Protein 2NRQ (pdb70)

Structure (mmCIF, N/CA/C/O backbone):
data_2NRQ
#
_entry.id   2NRQ
#
_cell.length_a   127.540
_cell.length_b   127.540
_cell.length_c   61.640
_cell.angle_alpha   90.00
_cell.angle_beta   90.00
_cell.angle_gamma   120.00
#
_symmetry.space_group_name_H-M   'H 3 2'
#
loop_
_entity.id
_entity.type
_entity.pdbx_description
1 polymer 'Hypothetical protein ORF-c20_032'
2 water water
#
loop_
_atom_site.group_PDB
_atom_site.id
_atom_site.type_symbol
_atom_site.label_atom_id
_atom_site.label_alt_id
_atom_site.label_comp_id
_atom_site.label_asym_id
_atom_site.label_entity_id
_atom_site.label_seq_id
_atom_site.pdbx_PDB_ins_code
_atom_site.Cartn_x
_atom_site.Cartn_y
_atom_site.Cartn_z
_atom_site.occupancy
_atom_site.B_iso_or_equiv
_atom_site.auth_seq_id
_atom_site.auth_comp_id
_atom_site.auth_asym_id
_atom_site.auth_atom_id
_atom_site.pdbx_PDB_model_num
ATOM 1 N N . ASN A 1 6 ? 45.539 14.824 15.400 1.00 46.75 4 ASN A N 1
ATOM 2 C CA . ASN A 1 6 ? 46.616 14.036 16.066 1.00 47.72 4 ASN A CA 1
ATOM 3 C C . ASN A 1 6 ? 46.030 13.035 17.073 1.00 47.25 4 ASN A C 1
ATOM 4 O O . ASN A 1 6 ? 46.488 11.896 17.165 1.00 47.10 4 ASN A O 1
ATOM 9 N N . GLN A 1 7 ? 45.011 13.471 17.814 1.00 46.02 5 GLN A N 1
ATOM 10 C CA . GLN A 1 7 ? 44.349 12.644 18.828 1.00 43.98 5 GLN A CA 1
ATOM 11 C C . GLN A 1 7 ? 43.363 13.456 19.682 1.00 41.89 5 GLN A C 1
ATOM 12 O O . GLN A 1 7 ? 43.574 14.643 19.938 1.00 42.53 5 GLN A O 1
ATOM 18 N N . ALA A 1 8 ? 42.288 12.811 20.122 1.00 38.27 6 ALA A N 1
ATOM 19 C CA . ALA A 1 8 ? 41.286 13.466 20.961 1.00 33.25 6 ALA A CA 1
ATOM 20 C C . ALA A 1 8 ? 40.756 12.497 22.028 1.00 31.06 6 ALA A C 1
ATOM 21 O O . ALA A 1 8 ? 40.593 11.301 21.783 1.00 30.46 6 ALA A O 1
ATOM 23 N N . ILE A 1 9 ? 40.479 13.020 23.214 1.00 29.19 7 ILE A N 1
ATOM 24 C CA . ILE A 1 9 ? 39.983 12.187 24.294 1.00 27.69 7 ILE A CA 1
ATOM 25 C C . ILE A 1 9 ? 38.865 12.830 25.084 1.00 27.47 7 ILE A C 1
ATOM 26 O O . ILE A 1 9 ? 38.897 14.021 25.369 1.00 27.82 7 ILE A O 1
ATOM 31 N N . ILE A 1 10 ? 37.865 12.026 25.423 1.00 26.07 8 ILE A N 1
ATOM 32 C CA . ILE A 1 10 ? 36.759 12.493 26.243 1.00 25.61 8 ILE A CA 1
ATOM 33 C C . ILE A 1 10 ? 36.941 11.775 27.577 1.00 24.75 8 ILE A C 1
ATOM 34 O O . ILE A 1 10 ? 37.233 10.585 27.600 1.00 24.84 8 ILE A O 1
ATOM 39 N N . SER A 1 11 ? 36.796 12.495 28.683 1.00 24.77 9 SER A N 1
ATOM 40 C CA . SER A 1 11 ? 36.961 11.897 29.996 1.00 24.89 9 SER A CA 1
ATOM 41 C C . SER A 1 11 ? 35.996 12.490 30.99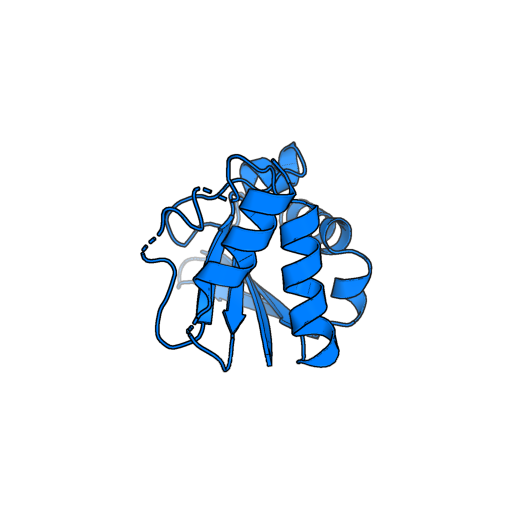4 1.00 26.80 9 SER A C 1
ATOM 42 O O . SER A 1 11 ? 35.913 13.708 31.146 1.00 29.43 9 SER A O 1
ATOM 45 N N . VAL A 1 12 ? 35.265 11.626 31.685 1.00 26.57 10 VAL A N 1
ATOM 46 C CA . VAL A 1 12 ? 34.317 12.083 32.690 1.00 25.24 10 VAL A CA 1
ATOM 47 C C . VAL A 1 12 ? 34.319 11.152 33.885 1.00 26.48 10 VAL A C 1
ATOM 48 O O . VAL A 1 12 ? 34.463 9.947 33.729 1.00 26.08 10 VAL A O 1
ATOM 52 N N . PHE A 1 13 ? 34.166 11.725 35.074 1.00 27.43 11 PHE A N 1
ATOM 53 C CA . PHE A 1 13 ? 34.089 10.958 36.300 1.00 28.82 11 PHE A CA 1
ATOM 54 C C . PHE A 1 13 ? 32.615 11.002 36.658 1.00 29.50 11 PHE A C 1
ATOM 55 O O . PHE A 1 13 ? 32.058 12.072 36.819 1.00 31.23 11 PHE A O 1
ATOM 63 N N . ILE A 1 14 ? 31.972 9.851 36.778 1.00 30.95 12 ILE A N 1
ATOM 64 C CA . ILE A 1 14 ? 30.565 9.834 37.137 1.00 29.49 12 ILE A CA 1
ATOM 65 C C . ILE A 1 14 ? 30.399 9.303 38.543 1.00 31.11 12 ILE A C 1
ATOM 66 O O . ILE A 1 14 ? 30.994 8.293 38.904 1.00 31.83 12 ILE A O 1
ATOM 71 N N . HIS A 1 15 ? 29.579 9.998 39.327 1.00 33.31 13 HIS A N 1
ATOM 72 C CA . HIS A 1 15 ? 29.329 9.662 40.725 1.00 35.50 13 HIS A CA 1
ATOM 73 C C . HIS A 1 15 ? 28.075 8.833 40.967 1.00 37.99 13 HIS A C 1
ATOM 74 O O . HIS A 1 15 ? 27.231 8.684 40.082 1.00 39.44 13 HIS A O 1
ATOM 81 N N . GLU A 1 16 ? 27.955 8.302 42.179 1.00 40.42 14 GLU A N 1
ATOM 82 C CA . GLU A 1 16 ? 26.802 7.484 42.539 1.00 44.35 14 GLU A CA 1
ATOM 83 C C . GLU A 1 16 ? 25.476 8.217 42.316 1.00 45.10 14 GLU A C 1
ATOM 84 O O . GLU A 1 16 ? 24.538 7.676 41.722 1.00 45.51 14 GLU A O 1
ATOM 90 N N . THR A 1 17 ? 25.414 9.452 42.793 1.00 44.61 15 THR A N 1
ATOM 91 C CA . THR A 1 17 ? 24.232 10.287 42.652 1.00 43.81 15 THR A CA 1
ATOM 92 C C . THR A 1 17 ? 23.873 10.604 41.202 1.00 43.19 15 THR A C 1
ATOM 93 O O . THR A 1 17 ? 22.723 10.897 40.893 1.00 43.61 15 THR A O 1
ATOM 97 N N . GLU A 1 18 ? 24.853 10.546 40.309 1.00 42.06 16 GLU A N 1
ATOM 98 C CA . GLU A 1 18 ? 24.605 10.861 38.909 1.00 40.59 16 GLU A CA 1
ATOM 99 C C . GLU A 1 18 ? 23.941 9.722 38.131 1.00 41.08 16 GLU A C 1
ATOM 100 O O . GLU A 1 18 ? 24.064 8.550 38.492 1.00 43.07 16 GLU A O 1
ATOM 106 N N . ASP A 1 19 ? 23.210 10.076 37.078 1.00 39.49 17 ASP A N 1
ATOM 107 C CA . ASP A 1 19 ? 22.546 9.085 36.249 1.00 38.23 17 ASP A CA 1
ATOM 108 C C . ASP A 1 19 ? 23.548 8.723 35.162 1.00 38.16 17 ASP A C 1
ATOM 109 O O . ASP A 1 19 ? 23.646 9.397 34.137 1.00 38.13 17 ASP A O 1
ATOM 114 N N . TYR A 1 20 ? 24.297 7.654 35.415 1.00 36.62 18 TYR A N 1
ATOM 115 C CA . TYR A 1 20 ? 25.324 7.166 34.512 1.00 35.42 18 TYR A CA 1
ATOM 116 C C . TYR A 1 20 ? 24.850 6.898 33.086 1.00 36.62 18 TYR A C 1
ATOM 117 O O . TYR A 1 20 ? 25.510 7.296 32.126 1.00 36.71 18 TYR A O 1
ATOM 126 N N . ASN A 1 21 ? 23.715 6.221 32.939 1.00 37.73 19 ASN A N 1
ATOM 127 C CA . ASN A 1 21 ? 23.196 5.906 31.607 1.00 38.95 19 ASN A CA 1
ATOM 128 C C . ASN A 1 21 ? 22.804 7.162 30.838 1.00 38.28 19 ASN A C 1
ATOM 129 O O . ASN A 1 21 ? 23.118 7.316 29.651 1.00 37.16 19 ASN A O 1
ATOM 134 N N . LYS A 1 22 ? 22.117 8.056 31.536 1.00 36.99 20 LYS A N 1
ATOM 135 C CA . LYS A 1 22 ? 21.672 9.313 30.969 1.00 36.76 20 LYS A CA 1
ATOM 136 C C . LYS A 1 22 ? 22.871 10.042 30.356 1.00 35.11 20 LYS A C 1
ATOM 137 O O . LYS A 1 22 ? 22.794 10.540 29.235 1.00 35.20 20 LYS A O 1
ATOM 143 N N . ILE A 1 23 ? 23.980 10.098 31.091 1.00 33.31 21 ILE A N 1
ATOM 144 C CA . ILE A 1 23 ? 25.192 10.764 30.608 1.00 32.31 21 ILE A CA 1
ATOM 145 C C . ILE A 1 23 ? 25.809 10.060 29.386 1.00 31.31 21 ILE A C 1
ATOM 146 O O . ILE A 1 23 ? 26.161 10.702 28.390 1.00 31.47 21 ILE A O 1
ATOM 151 N N . VAL A 1 24 ? 25.933 8.738 29.475 1.00 30.81 22 VAL A N 1
ATOM 152 C CA . VAL A 1 24 ? 26.501 7.930 28.396 1.00 28.42 22 VAL A CA 1
ATOM 153 C C . VAL A 1 24 ? 25.734 8.153 27.112 1.00 26.53 22 VAL A C 1
ATOM 154 O O . VAL A 1 24 ? 26.323 8.468 26.075 1.00 23.28 22 VAL A O 1
ATOM 158 N N . ASN A 1 25 ? 24.415 7.979 27.189 1.00 26.58 23 ASN A N 1
ATOM 159 C CA . ASN A 1 25 ? 23.573 8.152 26.016 1.00 27.93 23 ASN A CA 1
ATOM 160 C C . ASN A 1 25 ? 23.719 9.550 25.475 1.00 28.87 23 ASN A C 1
ATOM 161 O O . ASN A 1 25 ? 23.898 9.736 24.264 1.00 30.38 23 ASN A O 1
ATOM 166 N N . THR A 1 26 ? 23.657 10.533 26.371 1.00 28.41 24 THR A N 1
ATOM 167 C CA . THR A 1 26 ? 23.796 11.916 25.948 1.00 29.19 24 THR A CA 1
ATOM 168 C C . THR A 1 26 ? 25.097 12.086 25.179 1.00 29.06 24 THR A C 1
ATOM 169 O O . THR A 1 26 ? 25.095 12.582 24.049 1.00 31.36 24 THR A O 1
ATOM 173 N N . ILE A 1 27 ? 26.207 11.665 25.777 1.00 27.42 25 ILE A N 1
ATOM 174 C CA . ILE A 1 27 ? 27.499 11.813 25.110 1.00 27.04 25 ILE A CA 1
ATOM 175 C C . ILE A 1 27 ? 27.626 11.020 23.809 1.00 27.94 25 ILE A C 1
ATOM 176 O O . ILE A 1 27 ? 28.062 11.553 22.789 1.00 26.69 25 ILE A O 1
ATOM 181 N N . GLU A 1 28 ? 27.232 9.753 23.829 1.00 30.17 26 GLU A N 1
ATOM 182 C CA . GLU A 1 28 ? 27.343 8.944 22.622 1.00 31.84 26 GLU A CA 1
ATOM 183 C C . GLU A 1 28 ? 26.422 9.463 21.512 1.00 33.54 26 GLU A C 1
ATOM 184 O O . GLU A 1 28 ? 26.693 9.277 20.320 1.00 34.85 26 GLU A O 1
ATOM 190 N N . SER A 1 29 ? 25.342 10.125 21.896 1.00 33.21 27 SER A N 1
ATOM 191 C CA . SER A 1 29 ? 24.439 10.680 20.902 1.00 34.55 27 SER A CA 1
ATOM 192 C C . SER A 1 29 ? 24.972 12.019 20.392 1.00 35.03 27 SER A C 1
ATOM 193 O O . SER A 1 29 ? 25.154 12.231 19.190 1.00 35.94 27 SER A O 1
ATOM 196 N N . PHE A 1 30 ? 25.229 12.924 21.324 1.00 35.12 28 PHE A N 1
ATOM 197 C CA . PHE A 1 30 ? 25.736 14.237 20.983 1.00 34.05 28 PHE A CA 1
ATOM 198 C C . PHE A 1 30 ? 26.918 14.179 20.014 1.00 33.29 28 PHE A C 1
ATOM 199 O O . PHE A 1 30 ? 27.078 15.052 19.173 1.00 34.19 28 PHE A O 1
ATOM 207 N N . PHE A 1 31 ? 27.759 13.162 20.141 1.00 32.80 29 PHE A N 1
ATOM 208 C CA . PHE A 1 31 ? 28.922 13.041 19.268 1.00 33.38 29 PHE A CA 1
ATOM 209 C C . PHE A 1 31 ? 28.728 11.976 18.215 1.00 33.77 29 PHE A C 1
ATOM 210 O O . PHE A 1 31 ? 29.684 11.528 17.574 1.00 29.64 29 PHE A O 1
ATOM 218 N N . SER A 1 32 ? 27.475 11.575 18.051 1.00 36.03 30 SER A N 1
ATOM 219 C CA . SER A 1 32 ? 27.120 10.560 17.081 1.00 40.71 30 SER A CA 1
ATOM 220 C C . SER A 1 32 ? 27.143 11.162 15.683 1.00 41.85 30 SER A C 1
ATOM 221 O O . SER A 1 32 ? 26.762 12.322 15.485 1.00 43.27 30 SER A O 1
ATOM 224 N N . PRO A 1 33 ? 27.577 10.371 14.687 1.00 41.68 31 PRO A N 1
ATOM 225 C CA . PRO A 1 33 ? 28.017 8.988 14.875 1.00 39.77 31 PRO A CA 1
ATOM 226 C C . PRO A 1 33 ? 29.528 8.800 14.922 1.00 39.03 31 PRO A C 1
ATOM 227 O O . PRO A 1 33 ? 30.013 7.667 14.944 1.00 40.20 31 PRO A O 1
ATOM 231 N N . LEU A 1 34 ? 30.282 9.894 14.938 1.00 37.90 32 LEU A N 1
ATOM 232 C CA . LEU A 1 34 ? 31.734 9.770 14.976 1.00 36.11 32 LEU A CA 1
ATOM 233 C C . LEU A 1 34 ? 32.198 8.931 16.158 1.00 36.37 32 LEU A C 1
ATOM 234 O O . LEU A 1 34 ? 33.019 8.022 15.997 1.00 36.68 32 LEU A O 1
ATOM 239 N N . ILE A 1 35 ? 31.661 9.240 17.338 1.00 35.62 33 ILE A N 1
ATOM 240 C CA . ILE A 1 35 ? 32.029 8.554 18.580 1.00 34.68 33 ILE A CA 1
ATOM 241 C C . ILE A 1 35 ? 31.795 7.047 18.526 1.00 36.56 33 ILE A C 1
ATOM 242 O O . ILE A 1 35 ? 32.284 6.290 19.366 1.00 35.86 33 ILE A O 1
ATOM 247 N N . SER A 1 36 ? 31.048 6.605 17.530 1.00 36.97 34 SER A N 1
ATOM 248 C CA . SER A 1 36 ? 30.784 5.191 17.417 1.00 37.98 34 SER A CA 1
ATOM 249 C C . SER A 1 36 ? 32.057 4.476 16.947 1.00 37.47 34 SER A C 1
ATOM 250 O O . SER A 1 36 ? 32.232 3.276 17.167 1.00 36.61 34 SER A O 1
ATOM 253 N N . ASN A 1 37 ? 32.955 5.227 16.321 1.00 36.64 35 ASN A N 1
ATOM 254 C CA . ASN A 1 37 ? 34.199 4.666 15.808 1.00 37.71 35 ASN A CA 1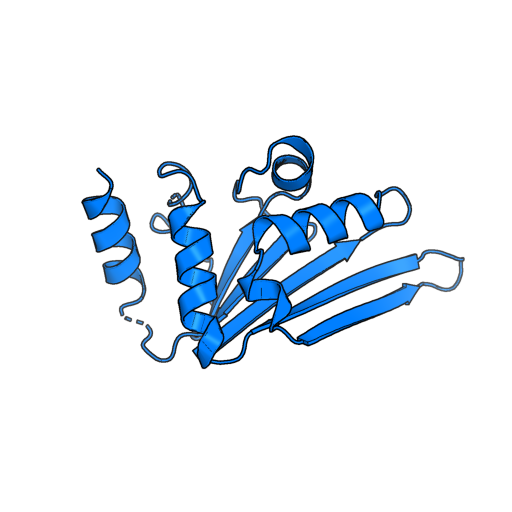
ATOM 255 C C . ASN A 1 37 ? 35.332 4.728 16.817 1.00 36.94 35 ASN A C 1
ATOM 256 O O . ASN A 1 37 ? 36.427 4.246 16.539 1.00 38.40 35 ASN A O 1
ATOM 261 N N . SER A 1 38 ? 35.082 5.332 17.973 1.00 34.46 36 SER A N 1
ATOM 262 C CA . SER A 1 38 ? 36.118 5.488 18.982 1.00 31.36 36 SER A CA 1
ATOM 263 C C . SER A 1 38 ? 36.233 4.326 19.972 1.00 28.56 36 SER A C 1
ATOM 264 O O . SER A 1 38 ? 35.330 3.493 20.089 1.00 27.78 36 SER A O 1
ATOM 267 N N . LYS A 1 39 ? 37.363 4.275 20.674 1.00 26.09 37 LYS A N 1
ATOM 268 C CA . LYS A 1 39 ? 37.597 3.248 21.675 1.00 23.96 37 LYS A CA 1
ATOM 269 C C . LYS A 1 39 ? 37.001 3.754 22.983 1.00 22.05 37 LYS A C 1
ATOM 270 O O . LYS A 1 39 ? 37.439 4.765 23.526 1.00 22.15 37 LYS A O 1
ATOM 276 N N . LYS A 1 40 ? 35.990 3.056 23.483 1.00 21.27 38 LYS A N 1
ATOM 277 C CA . LYS A 1 40 ? 35.327 3.440 24.721 1.00 19.00 38 LYS A CA 1
ATOM 278 C C . LYS A 1 40 ? 35.891 2.660 25.900 1.00 19.03 38 LYS A C 1
ATOM 279 O O . LYS A 1 40 ? 36.213 1.486 25.778 1.00 21.44 38 LYS A O 1
ATOM 285 N N . ASN A 1 41 ? 36.013 3.323 27.042 1.00 20.26 39 ASN A N 1
ATOM 286 C CA . ASN A 1 41 ? 36.524 2.697 28.252 1.00 16.74 39 ASN A CA 1
ATOM 287 C C . ASN A 1 41 ? 35.678 3.116 29.429 1.00 18.12 39 ASN A C 1
ATOM 288 O O . ASN A 1 41 ? 35.270 4.275 29.532 1.00 17.96 39 ASN A O 1
ATOM 293 N N . VAL A 1 42 ? 35.416 2.161 30.315 1.00 17.88 40 VAL A N 1
ATOM 294 C CA . VAL A 1 42 ? 34.669 2.424 31.526 1.00 17.43 40 VAL A CA 1
ATOM 295 C C . VAL A 1 42 ? 35.452 1.707 32.601 1.00 18.79 40 VAL A C 1
ATOM 296 O O . VAL A 1 42 ? 35.778 0.544 32.434 1.00 20.08 40 VAL A O 1
ATOM 300 N N . THR A 1 43 ? 35.776 2.412 33.683 1.00 21.85 41 THR A N 1
ATOM 301 C CA . THR A 1 43 ? 36.519 1.853 34.821 1.00 22.07 41 THR A CA 1
ATOM 302 C C . THR A 1 43 ? 35.833 2.311 36.093 1.00 24.30 41 THR A C 1
ATOM 303 O O . THR A 1 43 ? 35.254 3.391 36.127 1.00 26.47 41 THR A O 1
ATOM 307 N N . THR A 1 44 ? 35.895 1.506 37.143 1.00 25.83 42 THR A N 1
ATOM 308 C CA . THR A 1 44 ? 35.286 1.897 38.409 1.00 27.44 42 THR A CA 1
ATOM 309 C C . THR A 1 44 ? 36.325 1.863 39.513 1.00 28.44 42 THR A C 1
ATOM 310 O O . THR A 1 44 ? 36.991 0.851 39.702 1.00 30.67 42 THR A O 1
ATOM 314 N N . ALA A 1 45 ? 36.470 2.962 40.239 1.00 28.33 43 ALA A N 1
ATOM 315 C CA . ALA A 1 45 ? 37.397 3.007 41.364 1.00 27.51 43 ALA A CA 1
ATOM 316 C C . ALA A 1 45 ? 36.508 3.167 42.601 1.00 27.57 43 ALA A C 1
ATOM 317 O O . ALA A 1 45 ? 35.306 3.397 42.477 1.00 29.08 43 ALA A O 1
ATOM 319 N N . GLN A 1 46 ? 37.080 3.044 43.791 1.00 27.86 44 GLN A N 1
ATOM 320 C CA . GLN A 1 46 ? 36.299 3.194 45.017 1.00 27.90 44 GLN A CA 1
ATOM 321 C C . GLN A 1 46 ? 37.217 3.219 46.213 1.00 27.83 44 GLN A C 1
ATOM 322 O O . GLN A 1 46 ? 38.360 2.791 46.127 1.00 28.46 44 GLN A O 1
ATOM 328 N N . GLY A 1 47 ? 36.715 3.727 47.330 1.00 28.69 45 GLY A N 1
ATOM 329 C CA . GLY A 1 47 ? 37.511 3.764 48.543 1.00 28.98 45 GLY A CA 1
ATOM 330 C C . GLY A 1 47 ? 37.254 2.493 49.331 1.00 30.19 45 GLY A C 1
ATOM 331 O O . GLY A 1 47 ? 36.813 1.487 48.777 1.00 30.20 45 GLY A O 1
ATOM 332 N N . HIS A 1 48 ? 37.501 2.525 50.630 1.00 31.88 46 HIS A N 1
ATOM 333 C CA . HIS A 1 48 ? 37.287 1.333 51.435 1.00 33.90 46 HIS A CA 1
ATOM 334 C C . HIS A 1 48 ? 35.882 1.279 52.008 1.00 34.92 46 HIS A C 1
ATOM 335 O O . HIS A 1 48 ? 35.511 0.300 52.660 1.00 34.84 46 HIS A O 1
ATOM 342 N N . TYR A 1 49 ? 35.088 2.313 51.752 1.00 35.09 47 TYR A N 1
ATOM 343 C CA . TYR A 1 49 ? 33.753 2.349 52.322 1.00 35.29 47 TYR A CA 1
ATOM 344 C C . TYR A 1 49 ? 32.617 2.455 51.314 1.00 37.41 47 TYR A C 1
ATOM 345 O O . TYR A 1 49 ? 31.670 3.217 51.497 1.00 37.71 47 TYR A O 1
ATOM 354 N N . GLY A 1 50 ? 32.715 1.664 50.252 1.00 39.82 48 GLY A N 1
ATOM 355 C CA . GLY A 1 50 ? 31.687 1.649 49.229 1.00 40.13 48 GLY A CA 1
ATOM 356 C C . GLY A 1 50 ? 31.412 2.975 48.554 1.00 40.80 48 GLY A C 1
ATOM 357 O O . GLY A 1 50 ? 30.262 3.299 48.284 1.00 42.94 48 GLY A O 1
ATOM 358 N N . ASN A 1 51 ? 32.459 3.744 48.281 1.00 40.15 49 ASN A N 1
ATOM 359 C CA . ASN A 1 51 ? 32.324 5.044 47.611 1.00 40.22 49 ASN A CA 1
ATOM 360 C C . ASN A 1 51 ? 32.842 4.886 46.171 1.00 39.18 49 ASN A C 1
ATOM 361 O O . ASN A 1 51 ? 34.030 5.058 45.920 1.00 40.71 49 ASN A O 1
ATOM 366 N N . LYS A 1 52 ? 31.954 4.563 45.232 1.00 37.69 50 LYS A N 1
ATOM 367 C CA . LYS A 1 52 ? 32.357 4.335 43.836 1.00 36.74 50 LYS A CA 1
ATOM 368 C C . LYS A 1 52 ? 32.363 5.510 42.854 1.00 33.32 50 LYS A C 1
ATOM 369 O O . LYS A 1 52 ? 31.407 6.277 42.766 1.00 33.00 50 LYS A O 1
ATOM 375 N N . ILE A 1 53 ? 33.448 5.638 42.103 1.00 28.66 51 ILE A N 1
ATOM 376 C CA . ILE A 1 53 ? 33.537 6.685 41.095 1.00 26.65 51 ILE A CA 1
ATOM 377 C C . ILE A 1 53 ? 33.641 5.915 39.788 1.00 23.32 51 ILE A C 1
ATOM 378 O O . ILE A 1 53 ? 34.176 4.814 39.775 1.00 22.01 51 ILE A O 1
ATOM 383 N N . ILE A 1 54 ? 33.100 6.455 38.703 1.00 21.85 52 ILE A N 1
ATOM 384 C CA . ILE A 1 54 ? 33.179 5.768 37.414 1.00 19.93 52 ILE A CA 1
ATOM 385 C C . ILE A 1 54 ? 33.936 6.632 36.437 1.00 18.59 52 ILE A C 1
ATOM 386 O O . ILE A 1 54 ? 33.694 7.832 36.353 1.00 19.30 52 ILE A O 1
ATOM 391 N N . ILE A 1 55 ? 34.861 6.025 35.708 1.00 17.80 53 ILE A N 1
ATOM 392 C CA . ILE A 1 55 ? 35.643 6.766 34.746 1.00 19.21 53 ILE A CA 1
ATOM 393 C C . ILE A 1 55 ? 35.260 6.319 33.360 1.00 19.08 53 ILE A C 1
ATOM 394 O O . ILE A 1 55 ? 35.497 5.180 32.975 1.00 23.45 53 ILE A O 1
ATOM 399 N N . LEU A 1 56 ? 34.655 7.229 32.616 1.00 17.64 54 LEU A N 1
ATOM 400 C CA . LEU A 1 56 ? 34.214 6.954 31.263 1.00 16.96 54 LEU A CA 1
ATOM 401 C C . LEU A 1 56 ? 35.133 7.683 30.300 1.00 16.92 54 LEU A C 1
ATOM 402 O O . LEU A 1 56 ? 35.346 8.878 30.442 1.00 17.86 54 LEU A O 1
ATOM 407 N N . GLU A 1 57 ? 35.681 6.962 29.326 1.00 18.14 55 GLU A N 1
ATOM 408 C CA . GLU A 1 57 ? 36.592 7.564 28.353 1.00 17.82 55 GLU A CA 1
ATOM 409 C C . GLU A 1 57 ? 36.300 7.165 26.916 1.00 18.70 55 GLU A C 1
ATOM 410 O O . GLU A 1 57 ? 35.735 6.110 26.642 1.00 20.04 55 GLU A O 1
ATOM 416 N N . TYR A 1 58 ? 36.685 8.032 25.995 1.00 19.31 56 TYR A N 1
ATOM 417 C CA . TYR A 1 58 ? 36.514 7.782 24.571 1.00 20.71 56 TYR A CA 1
ATOM 418 C C . TYR A 1 58 ? 37.775 8.284 23.914 1.00 23.78 56 TYR A C 1
ATOM 419 O O . TYR A 1 58 ? 38.191 9.427 24.135 1.00 26.29 56 TYR A O 1
ATOM 428 N N . ARG A 1 59 ? 38.399 7.428 23.120 1.00 26.02 57 ARG A N 1
ATOM 429 C CA . ARG A 1 59 ? 39.614 7.819 22.445 1.00 28.57 57 ARG A CA 1
ATOM 430 C C . ARG A 1 59 ? 39.308 7.940 20.974 1.00 29.25 57 ARG A C 1
ATOM 431 O O . ARG A 1 59 ? 38.559 7.149 20.422 1.00 27.11 57 ARG A O 1
ATOM 435 N N . PHE A 1 60 ? 39.876 8.965 20.357 1.00 32.91 58 PHE A N 1
ATOM 436 C CA . PHE A 1 60 ? 39.705 9.216 18.934 1.00 34.28 58 PHE A CA 1
ATOM 437 C C . PHE A 1 60 ? 41.096 9.153 18.341 1.00 39.00 58 PHE A C 1
ATOM 438 O O . PHE A 1 60 ? 42.023 9.783 18.852 1.00 41.91 58 PHE A O 1
ATOM 446 N N . ASP A 1 61 ? 41.251 8.355 17.294 1.00 43.53 59 ASP A N 1
ATOM 447 C CA . ASP A 1 61 ? 42.535 8.217 16.619 1.00 48.48 59 ASP A CA 1
ATOM 448 C C . ASP A 1 61 ? 42.682 9.444 15.730 1.00 50.01 59 ASP A C 1
ATOM 449 O O . ASP A 1 61 ? 41.733 10.211 15.578 1.00 50.16 59 ASP A O 1
ATOM 454 N N . ARG A 1 62 ? 43.854 9.631 15.137 1.00 52.01 60 ARG A N 1
ATOM 455 C CA . ARG A 1 62 ? 44.067 10.777 14.258 1.00 54.15 60 ARG A CA 1
ATOM 456 C C . ARG A 1 62 ? 42.938 10.927 13.241 1.00 53.94 60 ARG A C 1
ATOM 457 O O . ARG A 1 62 ? 42.395 12.019 13.061 1.00 54.72 60 ARG A O 1
ATOM 465 N N . LYS A 1 63 ? 42.575 9.826 12.591 1.00 53.43 61 LYS A N 1
ATOM 466 C CA . LYS A 1 63 ? 41.521 9.856 11.586 1.00 52.81 61 LYS A CA 1
ATOM 467 C C . LYS A 1 63 ? 40.283 10.583 12.080 1.00 52.21 61 LYS A C 1
ATOM 468 O O . LYS A 1 63 ? 39.698 11.379 11.347 1.00 53.36 61 LYS A O 1
ATOM 474 N N . SER A 1 64 ? 39.883 10.319 13.318 1.00 50.76 62 SER A N 1
ATOM 475 C CA . SER A 1 64 ? 38.696 10.973 13.864 1.00 49.97 62 SER A CA 1
ATOM 476 C C . SER A 1 64 ? 39.040 12.145 14.775 1.00 48.94 62 SER A C 1
ATOM 477 O O . SER A 1 64 ? 38.151 12.860 15.238 1.00 48.54 62 SER A O 1
ATOM 480 N N . GLY A 1 65 ? 40.329 12.337 15.028 1.00 48.06 63 GLY A N 1
ATOM 481 C CA . GLY A 1 65 ? 40.761 13.421 15.890 1.00 48.29 63 GLY A CA 1
ATOM 482 C C . GLY A 1 65 ? 40.295 14.776 15.400 1.00 48.37 63 GLY A C 1
ATOM 483 O O . GLY A 1 65 ? 39.542 15.476 16.083 1.00 47.44 63 GLY A O 1
ATOM 484 N N . GLU A 1 66 ? 40.743 15.148 14.206 1.00 49.03 64 GLU A N 1
ATOM 485 C CA . GLU A 1 66 ? 40.368 16.430 13.629 1.00 47.95 64 GLU A CA 1
ATOM 486 C C . GLU A 1 66 ? 38.853 16.511 13.530 1.00 46.59 64 GLU A C 1
ATOM 487 O O . GLU A 1 66 ? 38.257 17.540 13.854 1.00 46.55 64 GLU A O 1
ATOM 489 N N . GLN A 1 67 ? 38.227 15.418 13.108 1.00 44.54 65 GLN A N 1
ATOM 490 C CA . GLN A 1 67 ? 36.778 15.405 12.964 1.00 44.69 65 GLN A CA 1
ATOM 491 C C . GLN A 1 67 ? 36.031 15.595 14.287 1.00 43.31 65 GLN A C 1
ATOM 492 O O . GLN A 1 67 ? 34.899 16.075 14.297 1.00 42.75 65 GLN A O 1
ATOM 498 N N . PHE A 1 68 ? 36.661 15.226 15.400 1.00 42.04 66 PHE A N 1
ATOM 499 C CA . PHE A 1 68 ? 36.033 15.381 16.713 1.00 40.71 66 PHE A CA 1
ATOM 500 C C . PHE A 1 68 ? 36.073 16.850 17.124 1.00 41.05 66 PHE A C 1
ATOM 501 O O . PHE A 1 68 ? 35.091 17.409 17.628 1.00 38.10 66 PHE A O 1
ATOM 509 N N . PHE A 1 69 ? 37.228 17.469 16.917 1.00 42.89 67 PHE A N 1
ATOM 510 C CA . PHE A 1 69 ? 37.391 18.878 17.232 1.00 45.13 67 PHE A CA 1
ATOM 511 C C . PHE A 1 69 ? 36.378 19.633 16.394 1.00 44.56 67 PHE A C 1
ATOM 512 O O . PHE A 1 69 ? 35.623 20.465 16.895 1.00 43.59 67 PHE A O 1
ATOM 520 N N . LYS A 1 70 ? 36.372 19.311 15.108 1.00 45.31 68 LYS A N 1
ATOM 521 C CA . LYS A 1 70 ? 35.474 19.929 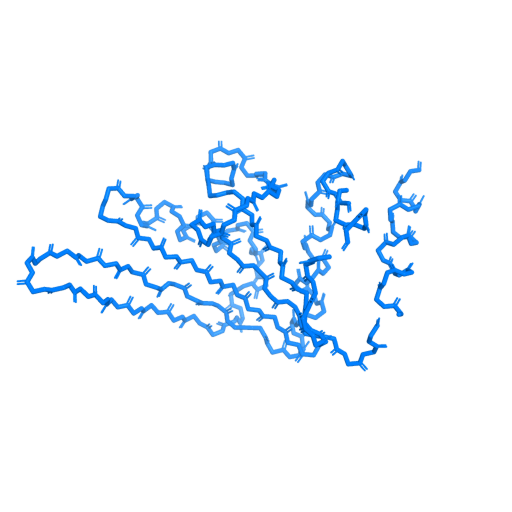14.150 1.00 46.57 68 LYS A CA 1
ATOM 522 C C . LYS A 1 70 ? 34.033 19.872 14.643 1.00 46.20 68 LYS A C 1
ATOM 523 O O . LYS A 1 70 ? 33.354 20.891 14.695 1.00 46.79 68 LYS A O 1
ATOM 529 N N . ILE A 1 71 ? 33.566 18.687 15.022 1.00 46.51 69 ILE A N 1
ATOM 530 C CA . ILE A 1 71 ? 32.191 18.566 15.488 1.00 47.28 69 ILE A CA 1
ATOM 531 C C . ILE A 1 71 ? 31.927 19.387 16.748 1.00 47.03 69 ILE A C 1
ATOM 532 O O . ILE A 1 71 ? 30.817 19.870 16.945 1.00 48.13 69 ILE A O 1
ATOM 537 N N . ILE A 1 72 ? 32.938 19.562 17.595 1.00 47.06 70 ILE A N 1
ATOM 538 C CA . ILE A 1 72 ? 32.771 20.375 18.804 1.00 46.79 70 ILE A CA 1
ATOM 539 C C . ILE A 1 72 ? 32.598 21.836 18.370 1.00 47.31 70 ILE A C 1
ATOM 540 O O . ILE A 1 72 ? 31.780 22.582 18.918 1.00 45.80 70 ILE A O 1
ATOM 545 N N . LEU A 1 73 ? 33.387 22.228 17.375 1.00 47.98 71 LEU A N 1
ATOM 546 C CA . LEU A 1 73 ? 33.351 23.578 16.836 1.00 49.15 71 LEU A CA 1
ATOM 547 C C . LEU A 1 73 ? 32.033 23.892 16.158 1.00 49.95 71 LEU A C 1
ATOM 548 O O . LEU A 1 73 ? 31.582 25.027 16.177 1.00 51.05 71 LEU A O 1
ATOM 553 N N . GLU A 1 74 ? 31.417 22.882 15.560 1.00 50.83 72 GLU A N 1
ATOM 554 C CA . GLU A 1 74 ? 30.159 23.073 14.853 1.00 51.66 72 GLU A CA 1
ATOM 555 C C . GLU A 1 74 ? 28.967 22.970 15.778 1.00 52.04 72 GLU A C 1
ATOM 556 O O . GLU A 1 74 ? 27.831 23.147 15.346 1.00 54.65 72 GLU A O 1
ATOM 562 N N . LYS A 1 75 ? 29.220 22.687 17.050 1.00 50.90 73 LYS A N 1
ATOM 563 C CA . LYS A 1 75 ? 28.140 22.546 18.013 1.00 48.67 73 LYS A CA 1
ATOM 564 C C . LYS A 1 75 ? 28.181 23.620 19.079 1.00 48.04 73 LYS A C 1
ATOM 565 O O . LYS A 1 75 ? 27.143 24.047 19.578 1.00 47.90 73 LYS A O 1
ATOM 571 N N . ILE A 1 76 ? 29.380 24.056 19.437 1.00 46.48 74 ILE A N 1
ATOM 572 C CA . ILE A 1 76 ? 29.510 25.077 20.467 1.00 46.27 74 ILE A CA 1
ATOM 573 C C . ILE A 1 76 ? 28.971 26.434 19.995 1.00 46.97 74 ILE A C 1
ATOM 574 O O . ILE A 1 76 ? 29.120 26.801 18.827 1.00 46.28 74 ILE A O 1
ATOM 579 N N . GLU A 1 77 ? 28.331 27.170 20.901 1.00 46.93 75 GLU A N 1
ATOM 580 C CA . GLU A 1 77 ? 27.809 28.491 20.566 1.00 47.79 75 GLU A CA 1
ATOM 581 C C . GLU A 1 77 ? 28.995 29.462 20.455 1.00 47.63 75 GLU A C 1
ATOM 582 O O . GLU A 1 77 ? 30.015 29.283 21.132 1.00 48.91 75 GLU A O 1
ATOM 588 N N . THR A 1 78 ? 28.869 30.470 19.593 1.00 45.49 76 THR A N 1
ATOM 589 C CA . THR A 1 78 ? 29.941 31.442 19.358 1.00 42.46 76 THR A CA 1
ATOM 590 C C . THR A 1 78 ? 30.457 32.104 20.632 1.00 40.44 76 THR A C 1
ATOM 591 O O . THR A 1 78 ? 31.652 32.378 20.776 1.00 37.91 76 THR A O 1
ATOM 595 N N . SER A 1 79 ? 29.537 32.371 21.549 1.00 40.19 77 SER A N 1
ATOM 596 C CA . SER A 1 79 ? 29.860 32.985 22.826 1.00 39.70 77 SER A CA 1
ATOM 597 C C . SER A 1 79 ? 30.979 32.187 23.506 1.00 39.11 77 SER A C 1
ATOM 598 O O . SER A 1 79 ? 32.087 32.693 23.706 1.00 38.49 77 SER A O 1
ATOM 601 N N . GLU A 1 80 ? 30.687 30.929 23.829 1.00 39.77 78 GLU A N 1
ATOM 602 C CA . GLU A 1 80 ? 31.646 30.032 24.475 1.00 40.69 78 GLU A CA 1
ATOM 603 C C . GLU A 1 80 ? 32.935 29.848 23.669 1.00 40.50 78 GLU A C 1
ATOM 604 O O . GLU A 1 80 ? 34.017 29.699 24.247 1.00 39.39 78 GLU A O 1
AT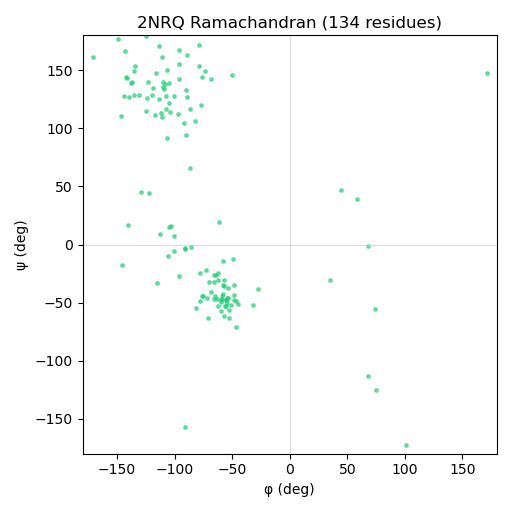OM 610 N N . LEU A 1 81 ? 32.817 29.851 22.342 1.00 41.21 79 LEU A N 1
ATOM 611 C CA . LEU A 1 81 ? 33.974 29.680 21.455 1.00 44.05 79 LEU A CA 1
ATOM 612 C C . LEU A 1 81 ? 34.983 30.820 21.658 1.00 45.91 79 LEU A C 1
ATOM 613 O O . LEU A 1 81 ? 36.193 30.595 21.826 1.00 45.43 79 LEU A O 1
ATOM 629 N N . LEU A 1 83 ? 35.106 32.677 24.210 1.00 47.02 81 LEU A N 1
ATOM 630 C CA . LEU A 1 83 ? 35.564 32.495 25.573 1.00 45.90 81 LEU A CA 1
ATOM 631 C C . LEU A 1 83 ? 36.778 31.572 25.569 1.00 45.19 81 LEU A C 1
ATOM 632 O O . LEU A 1 83 ? 37.652 31.692 26.421 1.00 44.90 81 LEU A O 1
ATOM 637 N N . ILE A 1 84 ? 36.838 30.650 24.610 1.00 45.92 82 ILE A N 1
ATOM 638 C CA . ILE A 1 84 ? 37.989 29.756 24.524 1.00 46.08 82 ILE A CA 1
ATOM 639 C C . ILE A 1 84 ? 39.184 30.568 24.052 1.00 47.06 82 ILE A C 1
ATOM 640 O O . ILE A 1 84 ? 40.173 30.697 24.766 1.00 47.33 82 ILE A O 1
ATOM 645 N N . LEU A 1 85 ? 39.088 31.104 22.839 1.00 48.81 83 LEU A N 1
ATOM 646 C CA . LEU A 1 85 ? 40.163 31.903 22.262 1.00 49.39 83 LEU A CA 1
ATOM 647 C C . LEU A 1 85 ? 40.654 32.909 23.275 1.00 50.07 83 LEU A C 1
ATOM 648 O O . LEU A 1 85 ? 41.856 33.046 23.502 1.00 50.49 83 LEU A O 1
ATOM 653 N N . THR A 1 86 ? 39.708 33.617 23.878 1.00 51.10 84 THR A N 1
ATOM 654 C CA . THR A 1 86 ? 40.016 34.609 24.898 1.00 52.84 84 THR A CA 1
ATOM 655 C C . THR A 1 86 ? 40.962 34.012 25.943 1.00 53.05 84 THR A C 1
ATOM 656 O O . THR A 1 86 ? 41.535 34.732 26.756 1.00 53.51 84 THR A O 1
ATOM 660 N N . THR A 1 87 ? 41.125 32.692 25.902 1.00 53.56 85 THR A N 1
ATOM 661 C CA . THR A 1 87 ? 41.998 31.975 26.830 1.00 52.58 85 THR A CA 1
ATOM 662 C C . THR A 1 87 ? 43.047 31.133 26.097 1.00 52.36 85 THR A C 1
ATOM 663 O O . THR A 1 87 ? 43.898 30.494 26.720 1.00 52.30 85 THR A O 1
ATOM 667 N N . SER A 1 90 ? 45.030 29.510 28.803 1.00 46.43 88 SER A N 1
ATOM 668 C CA . SER A 1 90 ? 45.119 28.805 30.078 1.00 46.81 88 SER A CA 1
ATOM 669 C C . SER A 1 90 ? 44.537 27.383 29.979 1.00 46.47 88 SER A C 1
ATOM 670 O O . SER A 1 90 ? 44.543 26.619 30.946 1.00 44.36 88 SER A O 1
ATOM 673 N N . 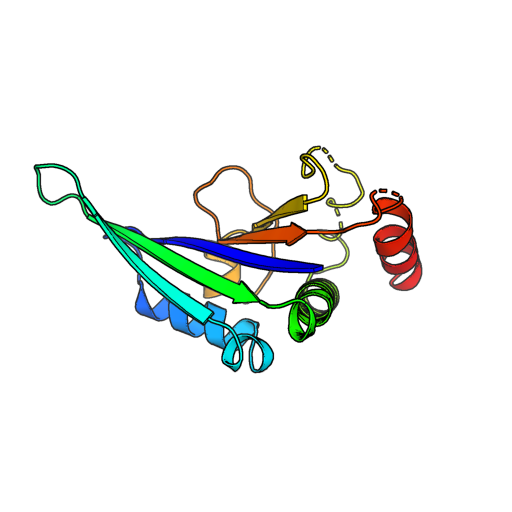HIS A 1 91 ? 44.040 27.043 28.796 1.00 45.81 89 HIS A N 1
ATOM 674 C CA . HIS A 1 91 ? 43.466 25.733 28.524 1.00 44.98 89 HIS A CA 1
ATOM 675 C C . HIS A 1 91 ? 44.463 24.908 27.737 1.00 45.78 89 HIS A C 1
ATOM 676 O O . HIS A 1 91 ? 44.113 23.891 27.136 1.00 44.90 89 HIS A O 1
ATOM 683 N N . ILE A 1 92 ? 45.710 25.360 27.743 1.00 45.97 90 ILE A N 1
ATOM 684 C CA . ILE A 1 92 ? 46.754 24.671 27.022 1.00 46.98 90 ILE A CA 1
ATOM 685 C C . ILE A 1 92 ? 47.924 24.269 27.894 1.00 4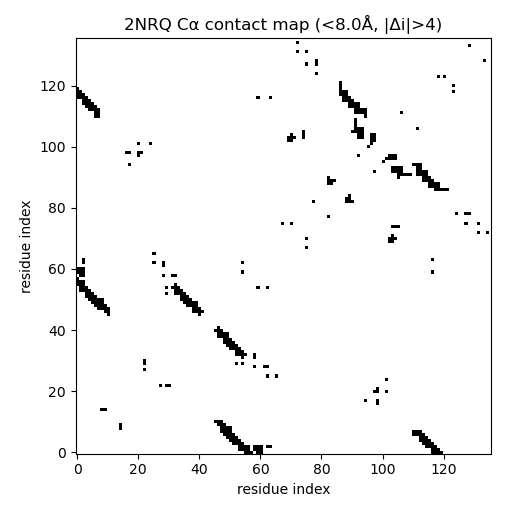7.44 90 ILE A C 1
ATOM 686 O O . ILE A 1 92 ? 48.354 25.008 28.779 1.00 47.55 90 ILE A O 1
ATOM 691 N N . ASP A 1 93 ? 48.416 23.068 27.630 1.00 48.86 91 ASP A N 1
ATOM 692 C CA . ASP A 1 93 ? 49.541 22.492 28.340 1.00 51.15 91 ASP A CA 1
ATOM 693 C C . ASP A 1 93 ? 50.269 21.650 27.318 1.00 52.31 91 ASP A C 1
ATOM 694 O O . ASP A 1 93 ? 49.762 20.603 26.893 1.00 53.82 91 ASP A O 1
ATOM 699 N N . GLY A 1 94 ? 51.456 22.093 26.925 1.00 51.90 92 GLY A N 1
ATOM 700 C CA . GLY A 1 94 ? 52.197 21.356 25.918 1.00 51.30 92 GLY A CA 1
ATOM 701 C C . GLY A 1 94 ? 51.517 21.632 24.590 1.00 50.62 92 GLY A C 1
ATOM 702 O O . GLY A 1 94 ? 51.327 22.791 24.218 1.00 50.49 92 GLY A O 1
ATOM 703 N N . SER A 1 95 ? 51.124 20.584 23.879 1.00 49.59 93 SER A N 1
ATOM 704 C CA . SER A 1 95 ? 50.463 20.778 22.595 1.00 48.58 93 SER A CA 1
ATOM 705 C C . SER A 1 95 ? 49.000 20.337 22.624 1.00 46.60 93 SER A C 1
ATOM 706 O O . SER A 1 95 ? 48.334 20.273 21.583 1.00 45.14 93 SER A O 1
ATOM 709 N N . LYS A 1 96 ? 48.499 20.034 23.817 1.00 44.65 94 LYS A N 1
ATOM 710 C CA . LYS A 1 96 ? 47.116 19.609 23.947 1.00 42.18 94 LYS A CA 1
ATOM 711 C C . LYS A 1 96 ? 46.253 20.677 24.602 1.00 40.24 94 LYS A C 1
ATOM 712 O O . LYS A 1 96 ? 46.668 21.343 25.544 1.00 41.53 94 LYS A O 1
ATOM 718 N N . LEU A 1 97 ? 45.054 20.844 24.058 1.00 38.79 95 LEU A N 1
ATOM 719 C CA . LEU A 1 97 ? 44.080 21.819 24.524 1.00 36.32 95 LEU A CA 1
ATOM 720 C C . LEU A 1 97 ? 43.051 21.101 25.383 1.00 35.92 95 LEU A C 1
ATOM 721 O O . LEU A 1 97 ? 42.474 20.105 24.948 1.00 36.17 95 LEU A O 1
ATOM 726 N N . TYR A 1 98 ? 42.818 21.606 26.592 1.00 33.34 96 TYR A N 1
ATOM 727 C CA . TYR A 1 98 ? 41.852 20.998 27.491 1.00 31.23 96 TYR A CA 1
ATOM 728 C C . TYR A 1 98 ? 40.569 21.811 27.531 1.00 31.39 96 TYR A C 1
ATOM 729 O O . TYR A 1 98 ? 40.559 22.941 28.004 1.00 32.96 96 TYR A O 1
ATOM 738 N N . LEU A 1 99 ? 39.482 21.239 27.039 1.00 30.11 97 LEU A N 1
ATOM 739 C CA . LEU A 1 99 ? 38.211 21.935 27.066 1.00 29.50 97 LEU A CA 1
ATOM 740 C C . LEU A 1 99 ? 37.292 21.225 28.047 1.00 29.88 97 LEU A C 1
ATOM 741 O O . LEU A 1 99 ? 36.847 20.112 27.780 1.00 31.59 97 LEU A O 1
ATOM 746 N N . ARG A 1 100 ? 37.014 21.851 29.187 1.00 30.23 98 ARG A N 1
ATOM 747 C CA . ARG A 1 100 ? 36.136 21.235 30.173 1.00 30.13 98 ARG A CA 1
ATOM 748 C C . ARG A 1 100 ? 34.704 21.736 30.051 1.00 30.73 98 ARG A C 1
ATOM 749 O O . ARG A 1 100 ? 34.421 22.891 30.332 1.00 31.34 98 ARG A O 1
ATOM 757 N N . PHE A 1 101 ? 33.801 20.854 29.637 1.00 31.49 99 PHE A N 1
ATOM 758 C CA . PHE A 1 101 ? 32.400 21.223 29.459 1.00 34.17 99 PHE A CA 1
ATOM 759 C C . PHE A 1 101 ? 31.518 20.882 30.648 1.00 36.43 99 PHE A C 1
ATOM 760 O O . PHE A 1 101 ? 31.827 19.986 31.437 1.00 39.23 99 PHE A O 1
ATOM 768 N N . ASP A 1 102 ? 30.413 21.606 30.766 1.00 37.23 100 ASP A N 1
ATOM 769 C CA . ASP A 1 102 ? 29.464 21.427 31.866 1.00 38.13 100 ASP A CA 1
ATOM 770 C C . ASP A 1 102 ? 28.580 20.196 31.683 1.00 38.13 100 ASP A C 1
ATOM 771 O O . ASP A 1 102 ? 27.838 20.105 30.708 1.00 39.84 100 ASP A O 1
ATOM 776 N N . LYS A 1 103 ? 28.646 19.257 32.621 1.00 39.20 101 LYS A N 1
ATOM 777 C CA . LYS A 1 103 ? 27.823 18.052 32.538 1.00 40.22 101 LYS A CA 1
ATOM 778 C C . LYS A 1 103 ? 26.332 18.374 32.524 1.00 41.38 101 LYS A C 1
ATOM 779 O O . LYS A 1 103 ? 25.584 17.851 31.705 1.00 41.22 101 LYS A O 1
ATOM 785 N N . GLN A 1 104 ? 25.912 19.239 33.443 1.00 44.45 102 GLN A N 1
ATOM 786 C CA . GLN A 1 104 ? 24.514 19.653 33.572 1.00 45.62 102 GLN A CA 1
ATOM 787 C C . GLN A 1 104 ? 23.954 20.166 32.249 1.00 44.25 102 GLN A C 1
ATOM 788 O O . GLN A 1 104 ? 22.947 19.663 31.756 1.00 43.36 102 GLN A O 1
ATOM 794 N N . TYR A 1 105 ? 24.619 21.166 31.683 1.00 42.51 103 TYR A N 1
ATOM 795 C CA . TYR A 1 105 ? 24.202 21.759 30.425 1.00 42.94 103 TYR A CA 1
ATOM 796 C C . TYR A 1 105 ? 24.088 20.816 29.234 1.00 43.86 103 TYR A C 1
ATOM 797 O O . TYR A 1 105 ? 23.202 20.984 28.390 1.00 43.51 103 TYR A O 1
ATOM 806 N N . LEU A 1 106 ? 24.976 19.830 29.149 1.00 44.08 104 LEU A N 1
ATOM 807 C CA . LEU A 1 106 ? 24.938 18.911 28.017 1.00 43.12 104 LEU A CA 1
ATOM 808 C C . LEU A 1 106 ? 23.809 17.890 28.123 1.00 44.10 104 LEU A C 1
ATOM 809 O O . LEU A 1 106 ? 23.103 17.637 27.152 1.00 43.74 104 LEU A O 1
ATOM 814 N N . ILE A 1 107 ? 23.633 17.307 29.302 1.00 45.34 105 ILE A N 1
ATOM 815 C CA . ILE A 1 107 ? 22.587 16.311 29.487 1.00 48.60 105 ILE A CA 1
ATOM 816 C C . ILE A 1 107 ? 21.193 16.919 29.632 1.00 49.34 105 ILE A C 1
ATOM 817 O O . ILE A 1 107 ? 20.185 16.266 29.349 1.00 49.31 105 ILE A O 1
ATOM 822 N N . ALA A 1 108 ? 21.135 18.173 30.063 1.00 49.64 106 ALA A N 1
ATOM 823 C CA . ALA A 1 108 ? 19.856 18.834 30.244 1.00 49.43 106 ALA A CA 1
ATOM 824 C C . ALA A 1 108 ? 19.435 19.699 29.060 1.00 50.45 106 ALA A C 1
ATOM 825 O O . ALA A 1 108 ? 18.239 19.889 28.837 1.00 52.01 106 ALA A O 1
ATOM 827 N N . GLU A 1 109 ? 20.396 20.211 28.291 1.00 51.32 107 GLU A N 1
ATOM 828 C CA . GLU A 1 109 ? 20.069 21.061 27.144 1.00 51.77 107 GLU A CA 1
ATOM 829 C C . GLU A 1 109 ? 20.926 20.844 25.907 1.00 51.86 107 GLU A C 1
ATOM 830 O O . GLU A 1 109 ? 20.949 21.695 25.025 1.00 52.95 107 GLU A O 1
ATOM 836 N N . HIS A 1 110 ? 21.628 19.720 25.831 1.00 51.87 108 HIS A N 1
ATOM 837 C CA . HIS A 1 110 ? 22.486 19.446 24.680 1.00 51.60 108 HIS A CA 1
ATOM 838 C C . HIS A 1 110 ? 23.284 20.695 24.330 1.00 49.56 108 HIS A C 1
ATOM 839 O O . HIS A 1 110 ? 23.365 21.077 23.167 1.00 49.19 108 HIS A O 1
ATOM 846 N N . ARG A 1 111 ? 23.877 21.330 25.334 1.00 48.39 109 ARG A N 1
ATOM 847 C CA . ARG A 1 111 ? 24.636 22.545 25.080 1.00 47.08 109 ARG A CA 1
ATOM 848 C C . ARG A 1 111 ? 26.021 22.549 25.712 1.00 44.85 109 ARG A C 1
ATOM 849 O O . ARG A 1 111 ? 26.180 22.284 26.905 1.00 45.26 109 ARG A O 1
ATOM 857 N N . LEU A 1 112 ? 27.021 22.851 24.893 1.00 40.74 110 LEU A N 1
ATOM 858 C CA . LEU A 1 112 ? 28.400 22.895 25.341 1.00 38.70 110 LEU A CA 1
ATOM 859 C C . LEU A 1 112 ? 28.713 24.221 26.003 1.00 37.51 110 LEU A C 1
ATOM 860 O O . LEU A 1 112 ? 28.843 25.236 25.337 1.00 39.02 110 LEU A O 1
ATOM 865 N N . VAL A 1 113 ? 28.839 24.208 27.318 1.00 36.56 111 VAL A N 1
ATOM 866 C CA . VAL A 1 113 ? 29.144 25.418 28.065 1.00 33.67 111 VAL A CA 1
ATOM 867 C C . VAL A 1 113 ? 30.383 25.176 28.910 1.00 32.98 111 VAL A C 1
ATOM 868 O O . VAL A 1 113 ? 30.374 24.338 29.808 1.00 31.49 111 VAL A O 1
ATOM 872 N N . LEU A 1 114 ? 31.456 25.898 28.611 1.00 33.63 112 LEU A N 1
ATOM 873 C CA . LEU A 1 114 ? 32.688 25.742 29.367 1.00 34.65 112 LEU A CA 1
ATOM 874 C C . LEU A 1 114 ? 32.414 25.836 30.865 1.00 36.48 112 LEU A C 1
ATOM 875 O O . LEU A 1 114 ? 31.525 26.566 31.304 1.00 37.35 112 LEU A O 1
ATOM 880 N N . LYS A 1 115 ? 33.169 25.078 31.648 1.00 39.02 113 LYS A N 1
ATOM 881 C CA . LYS A 1 115 ? 33.020 25.074 33.101 1.00 38.85 113 LYS A CA 1
ATOM 882 C C . LYS A 1 115 ? 34.415 24.935 33.681 1.00 39.29 113 LYS A C 1
ATOM 883 O O . LYS A 1 115 ? 35.361 24.616 32.965 1.00 39.97 113 LYS A O 1
ATOM 889 N N . GLU A 1 116 ? 34.552 25.183 34.974 1.00 40.97 114 GLU A N 1
ATOM 890 C CA . GLU A 1 116 ? 35.856 25.066 35.598 1.00 42.59 114 GLU A CA 1
ATOM 891 C C . GLU A 1 116 ? 35.979 23.832 36.485 1.00 41.78 114 GLU A C 1
ATOM 892 O O . GLU A 1 116 ? 35.001 23.352 37.049 1.00 40.93 114 GLU A O 1
ATOM 898 N N . GLY A 1 117 ? 37.190 23.308 36.592 1.00 40.52 115 GLY A N 1
ATOM 899 C CA . GLY A 1 117 ? 37.385 22.142 37.422 1.00 41.68 115 GLY A CA 1
ATOM 900 C C . GLY A 1 117 ? 37.473 20.843 36.648 1.00 41.51 115 GLY A C 1
ATOM 901 O O . GLY A 1 117 ? 37.524 20.839 35.413 1.00 40.44 115 GLY A O 1
ATOM 902 N N . ASP A 1 118 ? 37.489 19.735 37.385 1.00 40.15 116 ASP A N 1
ATOM 903 C CA . ASP A 1 118 ? 37.582 18.423 36.773 1.00 39.30 116 ASP A CA 1
ATOM 904 C C . ASP A 1 118 ? 36.272 17.646 36.781 1.00 39.17 116 ASP A C 1
ATOM 905 O O . ASP A 1 118 ? 36.164 16.603 36.131 1.00 40.15 116 ASP A O 1
ATOM 910 N N . ASP A 1 119 ? 35.283 18.158 37.510 1.00 38.34 117 ASP A N 1
ATOM 911 C CA . ASP A 1 119 ? 33.972 17.523 37.565 1.00 36.89 117 ASP A CA 1
ATOM 912 C C . ASP A 1 119 ? 33.184 18.065 36.372 1.00 35.30 117 ASP A C 1
ATOM 913 O O . ASP A 1 119 ? 32.183 18.782 36.519 1.00 34.74 117 ASP A O 1
ATOM 918 N N . VAL A 1 120 ? 33.664 17.700 35.185 1.00 32.75 118 VAL A N 1
ATOM 919 C CA . VAL A 1 120 ? 33.090 18.131 33.915 1.00 29.01 118 VAL A CA 1
ATOM 920 C C . VAL A 1 120 ? 33.293 17.049 32.862 1.00 26.63 118 VAL A C 1
ATOM 921 O O . VAL A 1 120 ? 33.913 16.036 33.128 1.00 26.05 118 VAL A O 1
ATOM 925 N N . ILE A 1 121 ? 32.762 17.271 31.667 1.00 27.19 119 ILE A N 1
ATOM 926 C CA . ILE A 1 121 ? 32.978 16.343 30.559 1.00 27.36 119 ILE A CA 1
ATOM 927 C C . ILE A 1 121 ? 34.213 16.945 29.908 1.00 26.72 119 ILE A C 1
ATOM 928 O O . ILE A 1 121 ? 34.130 17.968 29.237 1.00 26.82 119 ILE A O 1
ATOM 933 N N . LYS A 1 122 ? 35.358 16.315 30.113 1.00 25.81 120 LYS A N 1
ATOM 934 C CA . LYS A 1 122 ? 36.609 16.843 29.598 1.00 26.03 120 LYS A CA 1
ATOM 935 C C . LYS A 1 122 ? 36.993 16.384 28.190 1.00 27.12 120 LYS A C 1
ATOM 936 O O . LYS A 1 122 ? 37.039 15.187 27.900 1.00 28.12 120 LYS A O 1
ATOM 942 N N . CYS A 1 123 ? 37.270 17.345 27.316 1.00 25.55 121 CYS A N 1
ATOM 943 C CA . CYS A 1 123 ? 37.673 17.032 25.955 1.00 25.67 121 CYS A CA 1
ATOM 944 C C . CYS A 1 123 ? 39.082 17.542 25.725 1.00 26.78 121 CYS A C 1
ATOM 945 O O . CYS A 1 123 ? 39.314 18.739 25.684 1.00 27.83 121 CYS A O 1
ATOM 948 N N . ILE A 1 124 ? 40.022 16.621 25.571 1.00 28.52 122 ILE A N 1
ATOM 949 C CA . ILE A 1 124 ? 41.422 16.967 25.369 1.00 29.09 122 ILE A CA 1
ATOM 950 C C . ILE A 1 124 ? 41.871 16.711 23.946 1.00 30.87 122 ILE A C 1
ATOM 951 O O . ILE A 1 124 ? 41.885 15.570 23.503 1.00 30.50 122 ILE A O 1
ATOM 956 N N . ILE A 1 125 ? 42.250 17.779 23.246 1.00 33.03 123 ILE A N 1
ATOM 957 C CA . ILE A 1 125 ? 42.726 17.683 21.873 1.00 34.91 123 ILE A CA 1
ATOM 958 C C . ILE A 1 125 ? 44.245 17.848 21.816 1.00 37.53 123 ILE A C 1
ATOM 959 O O . ILE A 1 125 ? 44.815 18.686 22.510 1.00 36.85 123 ILE A O 1
ATOM 964 N N . SER A 1 126 ? 44.898 17.042 20.987 1.00 40.92 124 SER A N 1
ATOM 965 C CA . SER A 1 126 ? 46.343 17.118 20.850 1.00 44.50 124 SER A CA 1
ATOM 966 C C . SER A 1 126 ? 46.697 17.609 19.452 1.00 47.02 124 SER A C 1
ATOM 967 O O . SER A 1 126 ? 46.264 17.044 18.450 1.00 48.39 124 SER A O 1
ATOM 970 N N . PHE A 1 127 ? 47.477 18.680 19.394 1.00 49.43 125 PHE A N 1
ATOM 971 C CA . PHE A 1 127 ? 47.896 19.257 18.127 1.00 51.79 125 PHE A CA 1
ATOM 972 C C . PHE A 1 127 ? 49.381 19.002 17.974 1.00 53.08 125 PHE A C 1
ATOM 973 O O . PHE A 1 127 ? 50.070 18.697 18.945 1.00 51.58 125 PHE A O 1
ATOM 981 N N . ASN A 1 128 ? 49.876 19.107 16.751 1.00 55.09 126 ASN A N 1
ATOM 982 C CA . ASN A 1 128 ? 51.301 18.937 16.529 1.00 58.18 126 ASN A CA 1
ATOM 983 C C . ASN A 1 128 ? 51.718 20.152 15.721 1.00 60.30 126 ASN A C 1
ATOM 984 O O . ASN A 1 128 ? 52.464 20.044 14.746 1.00 61.10 126 ASN A O 1
ATOM 989 N N . THR A 1 129 ? 51.228 21.314 16.156 1.00 62.63 127 THR A N 1
ATOM 990 C CA . THR A 1 129 ? 51.493 22.575 15.475 1.00 64.25 127 THR A CA 1
ATOM 991 C C . THR A 1 129 ? 51.621 23.814 16.371 1.00 64.49 127 THR A C 1
ATOM 992 O O . THR A 1 129 ? 52.147 24.835 15.934 1.00 64.86 127 THR A O 1
ATOM 996 N N . SER A 1 130 ? 51.135 23.734 17.606 1.00 65.22 128 SER A N 1
ATOM 997 C CA . SER A 1 130 ? 51.215 24.859 18.549 1.00 65.90 128 SER A CA 1
ATOM 998 C C . SER A 1 130 ? 50.352 26.072 18.182 1.00 65.27 128 SER A C 1
ATOM 999 O O . SER A 1 130 ? 50.200 27.012 18.978 1.00 64.60 128 SER A O 1
ATOM 1002 N N . ASN A 1 133 ? 50.383 29.057 17.273 1.00 67.16 131 ASN A N 1
ATOM 1003 C CA . ASN A 1 133 ? 49.730 28.691 16.017 1.00 67.46 131 ASN A CA 1
ATOM 1004 C C . ASN A 1 133 ? 48.266 28.382 16.260 1.00 67.02 131 ASN A C 1
ATOM 1005 O O . ASN A 1 133 ? 47.386 28.964 15.629 1.00 67.15 131 ASN A O 1
ATOM 1010 N N . ILE A 1 134 ? 48.032 27.447 17.177 1.00 66.24 132 ILE A N 1
ATOM 1011 C CA . ILE A 1 134 ? 46.696 26.988 17.552 1.00 65.70 132 ILE A CA 1
ATOM 1012 C C . ILE A 1 134 ? 45.594 28.047 17.474 1.00 64.93 132 ILE A C 1
ATOM 1013 O O . ILE A 1 134 ? 44.556 27.831 16.844 1.00 63.69 132 ILE A O 1
ATOM 1015 N N . LYS A 1 135 ? 45.828 29.187 18.118 1.00 64.81 133 LYS A N 1
ATOM 1016 C CA . LYS A 1 135 ? 44.867 30.289 18.143 1.00 64.99 133 LYS A CA 1
ATOM 1017 C C . LYS A 1 135 ? 44.277 30.636 16.764 1.00 65.14 133 LYS A C 1
ATOM 1018 O O . LYS A 1 135 ? 43.104 30.372 16.485 1.00 64.98 133 LYS A O 1
ATOM 1020 N N . GLU A 1 136 ? 45.106 31.226 15.910 1.00 64.31 134 GLU A N 1
ATOM 1021 C CA . GLU A 1 136 ? 44.703 31.634 14.569 1.00 64.07 134 GLU A CA 1
ATOM 1022 C C . GLU A 1 136 ? 43.569 30.835 13.914 1.00 63.91 134 GLU A C 1
ATOM 1023 O O . GLU A 1 136 ? 42.716 31.407 13.231 1.00 64.90 134 GLU A O 1
ATOM 1025 N N . GLU A 1 137 ? 43.544 29.524 14.118 1.00 62.93 135 GLU A N 1
ATOM 1026 C CA . GLU A 1 137 ? 42.515 28.707 13.487 1.00 62.49 135 GLU A CA 1
ATOM 1027 C C . GLU A 1 137 ? 41.126 28.895 14.083 1.00 61.66 135 GLU A C 1
ATOM 1028 O O . GLU A 1 137 ? 40.149 29.033 13.347 1.00 61.12 135 GLU A O 1
ATOM 1034 N N . ILE A 1 138 ? 41.026 28.891 15.408 1.00 61.37 136 ILE A N 1
ATOM 1035 C CA . ILE A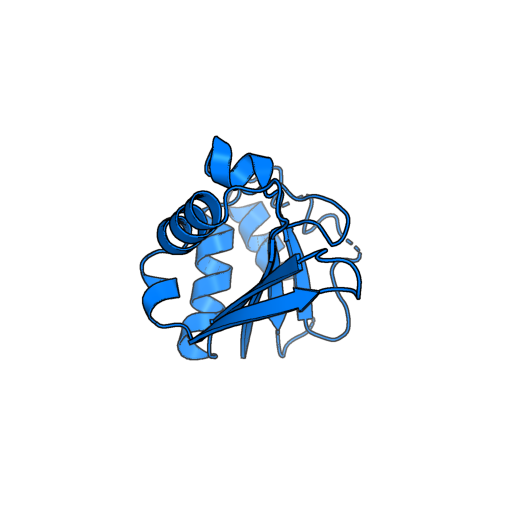 1 138 ? 39.722 29.083 16.042 1.00 62.21 136 ILE A CA 1
ATOM 1036 C C . ILE A 1 138 ? 39.324 30.533 15.806 1.00 62.10 136 ILE A C 1
ATOM 1037 O O . ILE A 1 138 ? 38.143 30.854 15.662 1.00 61.84 136 ILE A O 1
ATOM 1042 N N . LYS A 1 139 ? 40.331 31.402 15.756 1.00 61.51 137 LYS A N 1
ATOM 1043 C CA . LYS A 1 139 ? 40.107 32.818 15.516 1.00 61.21 137 LYS A CA 1
ATOM 1044 C C . LYS A 1 139 ? 39.472 32.996 14.143 1.00 61.00 137 LYS A C 1
ATOM 1045 O O . LYS A 1 139 ? 38.433 33.640 14.014 1.00 60.42 137 LYS A O 1
ATOM 1051 N N . LYS A 1 140 ? 40.095 32.419 13.122 1.00 60.51 138 LYS A N 1
ATOM 1052 C CA . LYS A 1 140 ? 39.558 32.511 11.775 1.00 60.92 138 LYS A CA 1
ATOM 1053 C C . LYS A 1 140 ? 38.140 31.957 11.775 1.00 62.00 138 LYS A C 1
ATOM 1054 O O . LYS A 1 140 ? 37.298 32.393 10.997 1.00 62.62 138 LYS A O 1
ATOM 1056 N N . LEU A 1 141 ? 37.873 30.991 12.648 1.00 63.60 139 LEU A N 1
ATOM 1057 C CA . LEU A 1 141 ? 36.538 30.410 12.722 1.00 64.72 139 LEU A CA 1
ATOM 1058 C C . LEU A 1 141 ? 35.623 31.349 13.488 1.00 64.94 139 LEU A C 1
ATOM 1059 O O . LEU A 1 141 ? 34.512 31.640 13.048 1.00 65.18 139 LEU A O 1
ATOM 1064 N N . VAL A 1 142 ? 36.093 31.803 14.647 1.00 65.19 140 VAL A N 1
ATOM 1065 C CA . VAL A 1 142 ?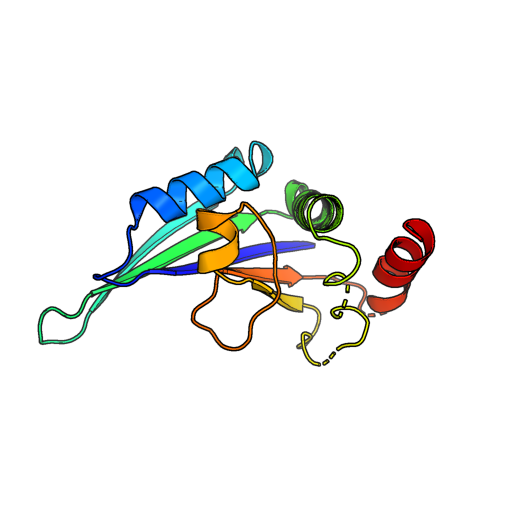 35.338 32.745 15.466 1.00 65.51 140 VAL A CA 1
ATOM 1066 C C . VAL A 1 142 ? 35.018 33.915 14.549 1.00 65.77 140 VAL A C 1
ATOM 1067 O O . VAL A 1 142 ? 33.867 34.342 14.432 1.00 65.76 140 VAL A O 1
ATOM 1071 N N . ASN A 1 143 ? 36.064 34.410 13.892 1.00 66.31 141 ASN A N 1
ATOM 1072 C CA . ASN A 1 143 ? 35.966 35.524 12.961 1.00 66.23 141 ASN A CA 1
ATOM 1073 C C . ASN A 1 143 ? 35.005 35.181 11.831 1.00 65.82 141 ASN A C 1
ATOM 1074 O O . ASN A 1 143 ? 34.155 35.991 11.455 1.00 66.32 141 ASN A O 1
ATOM 1079 N N . SER A 1 144 ? 35.134 33.971 11.299 1.00 65.51 142 SER A N 1
ATOM 1080 C CA . SER A 1 144 ? 34.270 33.522 10.217 1.00 64.77 142 SER A CA 1
ATOM 1081 C C . SER A 1 144 ? 32.803 33.545 10.634 1.00 63.43 142 SER A C 1
ATOM 1082 O O . SER A 1 144 ? 31.976 34.194 9.999 1.00 61.94 142 SER A O 1
ATOM 1085 N N . ARG A 1 145 ? 32.486 32.829 11.703 1.00 63.37 143 ARG A N 1
ATOM 1086 C CA . ARG A 1 145 ? 31.119 32.780 12.186 1.00 64.77 143 ARG A CA 1
ATOM 1087 C C . ARG A 1 145 ? 30.478 34.154 12.215 1.00 65.60 143 ARG A C 1
ATOM 1088 O O . ARG A 1 145 ? 29.380 34.349 11.681 1.00 66.18 143 ARG A O 1
ATOM 1096 N N . ILE A 1 146 ? 31.167 35.106 12.841 1.00 65.67 144 ILE A N 1
ATOM 1097 C CA . ILE A 1 146 ? 30.663 36.471 12.946 1.00 65.80 144 ILE A CA 1
ATOM 1098 C C . ILE A 1 146 ? 30.364 37.051 11.562 1.00 66.20 144 ILE A C 1
ATOM 1099 O O . ILE A 1 146 ? 29.210 37.494 11.349 1.00 66.07 144 ILE A O 1
#

Organism: Saccharolobus solfataricus (NCBI:txid2287)

Foldseek 3Di:
DKKKKKAKAFPPDDVVLLVCLVPVLQPPLQVPWDWDWDWDADPPPGIIIMIMTMDDPVCQVVSVVSCLVQADLVQLCQLCHPQDDDQKGKFFFASCCCSPPVYGHGDDDRNGTIMIHGDPPNVVNVVSCVVSVVVD

Sequence (136 aa):
NQAIISVFIHETEDYNKIVNTIESFFSPLISNSKKNVTTAQGHYGNKIIILEYRFDRKSGEQFFKIILEKIETSELLILTTSHIDGSKLYLRFDKQYLIAEHRLVLKEGDDVIKCIISFNTSNIKEEIKKLVNSRI

InterPro domains:
  IPR002739 RNA-binding protein PAB1135-like [PF01877] (7-125)
  IPR022803 Large ribosomal subunit protein uL5 domain superfamily [G3DSA:3.30.1440.10] (1-149)
  IPR022803 Large ribosomal subunit protein uL5 domain superfamily [SSF55282] (5-141)

Secondary structure (DSSP, 8-state):
-EEEEEEEE-TTS-HHHHHHHHHHHTTTGGGGSEEEEEEEE-SSS-EEEEEEEEE-HHHHHHHHHHHHTTS-TTT---TT---EETTEEEEEE-HHHHHHHS---B--SSSSEEEEEE-S---HHHHHHHHHHHH-

B-factor: mean 41.5, std 12.94, range [11.57, 71.16]

Nearest PDB structures (foldseek):
  2nrq-assembly1_A  TM=1.007E+00  e=6.205E-29  Saccharolobus solfataricus
  2wny-assembly2_B  TM=6.942E-01  e=4.452E-08  Methanothermobacter thermautotrophicus
  2nwu-assembly1_B  TM=6.941E-01  e=2.539E-06  Saccharolobus solfataricus P2
  3d7a-assembly1_B  TM=6.681E-01  e=3.256E-06  Pyrococcus horikoshii
  6czl-assembly1_E  TM=4.421E-01  e=1.197E-01  Medicago truncatula

Radius of gyration: 15.24 Å; Cα contacts (8 Å, |Δi|>4): 226; chains: 1; bounding box: 32×35×42 Å

Solvent-accessible surface area: 7825 Å² total

CATH classification: 3.30.1440.10